Protein AF-A0A7V0IFM1-F1 (afdb_monomer_lite)

Radius of gyration: 22.19 Å; chains: 1; bounding box: 40×32×68 Å

pLDDT: mean 81.76, std 15.15, range [27.64, 96.25]

Sequence (169 aa):
MRIKLAPGVLIGENIGWTFANAMNTLWRKSLVYAAGRGISAGIGFVLLPVLTRLMTPAQYGAWQVAEFWALMGMFAIRMGVEQALFRFAVLNSERKGVFVFNSLLVVTGASVLLLTLGFFLKDFLAKIFLSGDFPSSLVILIFLWSVADSYFSVIASVFQSEERAGYFV

Foldseek 3Di:
DDDPPDPDDDPPDDPVVVVVVVVVVVVVLVVLVVVLVVVVVVVVVVVVVVCPVVDDPLRVVLVVLLVVLLVVLLCQLQVCLLVQLLVPCLVCVPCSVVSLVVSVVSSVVSLVVQLVCQVVCLVVVCCVRVVPPDDSVSSSVSSVSSSVVNVVVSVVSSCVSVVVSVVSD

Secondary structure (DSSP, 8-state):
-----STT--TTS-HHHHHHHHHHHHHHHHHHHHHHHHHHHHHHHHHHHHHHHHS-HHHHHHHHHHHHHHHHHHHHHHTTHHHHHHHHHHH-GGGHHHHHHHHHHHHHHHHHHHHHHHHHHHHHHHHHHSTTSS-THHHHHHHHHHHHHHHHHHHHHHHHHTT-GGG--

Structure (mmCIF, N/CA/C/O backbone):
data_AF-A0A7V0IFM1-F1
#
_entry.id   AF-A0A7V0IFM1-F1
#
loop_
_atom_site.group_PDB
_atom_site.id
_atom_site.type_symbol
_atom_site.label_atom_id
_atom_site.label_alt_id
_atom_site.label_comp_id
_atom_site.label_asym_id
_atom_site.label_entity_id
_atom_site.label_seq_id
_atom_site.pdbx_PDB_ins_code
_atom_site.Cartn_x
_atom_site.Cartn_y
_atom_site.Cartn_z
_atom_site.occupancy
_atom_site.B_iso_or_equiv
_atom_site.auth_seq_id
_atom_site.auth_comp_id
_atom_site.auth_asym_id
_atom_site.auth_atom_id
_atom_site.pdbx_PDB_model_num
ATOM 1 N N . MET A 1 1 ? -13.080 13.464 44.514 1.00 37.38 1 MET A N 1
ATOM 2 C CA . MET A 1 1 ? -12.950 13.421 43.041 1.00 37.38 1 MET A CA 1
ATOM 3 C C . MET A 1 1 ? -12.820 11.954 42.630 1.00 37.38 1 MET A C 1
ATOM 5 O O . MET A 1 1 ? -11.777 11.366 42.865 1.00 37.38 1 MET A O 1
ATOM 9 N N . ARG A 1 2 ? -13.909 11.303 42.188 1.00 27.64 2 ARG A N 1
ATOM 10 C CA . ARG A 1 2 ? -13.918 9.868 41.833 1.00 27.64 2 ARG A CA 1
ATOM 11 C C . ARG A 1 2 ? -13.747 9.733 40.321 1.00 27.64 2 ARG A C 1
ATOM 13 O O . ARG A 1 2 ? -14.662 10.070 39.576 1.00 27.64 2 ARG A O 1
ATOM 20 N N . ILE A 1 3 ? -12.582 9.268 39.885 1.00 39.06 3 ILE A N 1
ATOM 21 C CA . ILE A 1 3 ? -12.325 8.936 38.482 1.00 39.06 3 ILE A CA 1
ATOM 22 C C . ILE A 1 3 ? -12.975 7.570 38.226 1.00 39.06 3 ILE A C 1
ATOM 24 O O . ILE A 1 3 ? -12.566 6.565 38.803 1.00 39.06 3 ILE A O 1
ATOM 28 N N . LYS A 1 4 ? -14.039 7.547 37.414 1.00 33.81 4 LYS A N 1
ATOM 29 C CA . LYS A 1 4 ? -14.689 6.324 36.919 1.00 33.81 4 LYS A CA 1
ATOM 30 C C . LYS A 1 4 ? -13.731 5.623 35.946 1.00 33.81 4 LYS A C 1
ATOM 32 O O . LYS A 1 4 ? -13.712 5.945 34.763 1.00 33.81 4 LYS A O 1
ATOM 37 N N . LEU A 1 5 ? -12.940 4.678 36.441 1.00 44.97 5 LEU A N 1
ATOM 38 C CA . LEU A 1 5 ? -12.249 3.692 35.611 1.00 44.97 5 LEU A CA 1
ATOM 39 C C . LEU A 1 5 ? -13.194 2.497 35.429 1.00 44.97 5 LEU A C 1
ATOM 41 O O . LEU A 1 5 ? -13.324 1.679 36.330 1.00 44.97 5 LEU A O 1
ATOM 45 N N . ALA A 1 6 ? -13.861 2.455 34.272 1.00 46.12 6 ALA A N 1
ATOM 46 C CA . ALA A 1 6 ? -14.744 1.391 33.776 1.00 46.12 6 ALA A CA 1
ATOM 47 C C . ALA A 1 6 ? -16.031 1.078 34.594 1.00 46.12 6 ALA A C 1
ATOM 49 O O . ALA A 1 6 ? -16.048 1.140 35.825 1.00 46.12 6 ALA A O 1
ATOM 50 N N . PRO A 1 7 ? -17.153 0.724 33.934 1.00 40.22 7 PRO A N 1
ATOM 51 C CA . PRO A 1 7 ? -18.341 0.240 34.626 1.00 40.22 7 PRO A CA 1
ATOM 52 C C . PRO A 1 7 ? -18.121 -1.220 35.050 1.00 40.22 7 PRO A C 1
ATOM 54 O O . PRO A 1 7 ? -18.029 -2.094 34.195 1.00 40.22 7 PRO A O 1
ATOM 57 N N . GLY A 1 8 ? -18.037 -1.480 36.361 1.00 49.00 8 GLY A N 1
ATOM 58 C CA . GLY A 1 8 ? -18.088 -2.841 36.922 1.00 49.00 8 GLY A CA 1
ATOM 59 C C . GLY A 1 8 ? -16.993 -3.222 37.922 1.00 49.00 8 GLY A C 1
ATOM 60 O O . GLY A 1 8 ? -17.107 -4.272 38.543 1.00 49.00 8 GLY A O 1
ATOM 61 N N . VAL A 1 9 ? -15.966 -2.393 38.136 1.00 51.38 9 VAL A N 1
ATOM 62 C CA . VAL A 1 9 ? -14.899 -2.718 39.100 1.00 51.38 9 VAL A CA 1
ATOM 63 C C . VAL A 1 9 ? -15.365 -2.373 40.515 1.00 51.38 9 VAL A C 1
ATOM 65 O O . VAL A 1 9 ? -15.306 -1.222 40.955 1.00 51.38 9 VAL A O 1
ATOM 68 N N . LEU A 1 10 ? -15.878 -3.380 41.222 1.00 44.00 10 LEU A N 1
ATOM 69 C CA . LEU A 1 10 ? -16.169 -3.290 42.647 1.00 44.00 10 LEU A CA 1
ATOM 70 C C . LEU A 1 10 ? -14.841 -3.204 43.410 1.00 44.00 10 LEU A C 1
ATOM 72 O O . LEU A 1 10 ? -13.972 -4.067 43.289 1.00 44.00 10 LEU A O 1
ATOM 76 N N . ILE A 1 11 ? -14.683 -2.134 44.189 1.00 47.44 11 ILE A N 1
ATOM 77 C CA . ILE A 1 11 ? -13.547 -1.916 45.089 1.00 47.44 11 ILE A CA 1
ATOM 78 C C . ILE A 1 11 ? -13.597 -3.027 46.151 1.00 47.44 11 ILE A C 1
ATOM 80 O O . ILE A 1 11 ? -14.357 -2.935 47.110 1.00 47.44 11 ILE A O 1
ATOM 84 N N . GLY A 1 12 ? -12.857 -4.112 45.916 1.00 52.84 12 GLY A N 1
ATOM 85 C CA . GLY A 1 12 ? -12.885 -5.336 46.725 1.00 52.84 12 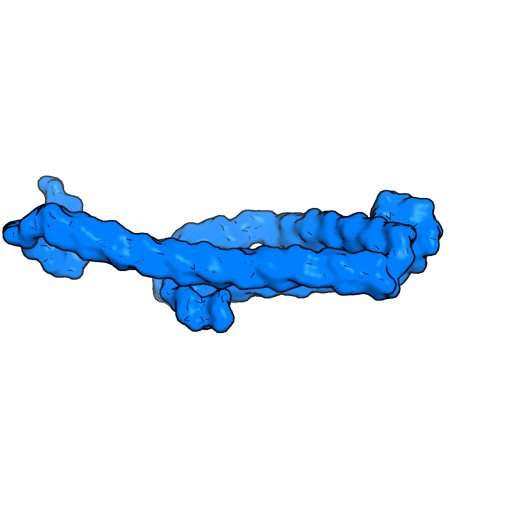GLY A CA 1
ATOM 86 C C . GLY A 1 12 ? -12.277 -6.567 46.038 1.00 52.84 12 GLY A C 1
ATOM 87 O O . GLY A 1 12 ? -11.907 -7.515 46.725 1.00 52.84 12 GLY A O 1
ATOM 88 N N . GLU A 1 13 ? -12.118 -6.562 44.709 1.00 58.88 13 GLU A N 1
ATOM 89 C CA . GLU A 1 13 ? -11.413 -7.638 43.998 1.00 58.88 13 GLU A CA 1
ATOM 90 C C . GLU A 1 13 ? -9.888 -7.559 44.167 1.00 58.88 13 GLU A C 1
ATOM 92 O O . GLU A 1 13 ? -9.273 -6.494 44.082 1.00 58.88 13 GLU A O 1
ATOM 97 N N . ASN A 1 14 ? -9.275 -8.723 44.391 1.00 65.69 14 ASN A N 1
ATOM 98 C CA . ASN A 1 14 ? -7.839 -8.909 44.566 1.00 65.69 14 ASN A CA 1
ATOM 99 C C . ASN A 1 14 ? -7.074 -8.385 43.334 1.00 65.69 14 ASN A C 1
ATOM 101 O O . ASN A 1 14 ? -7.096 -9.006 42.271 1.00 65.69 14 ASN A O 1
ATOM 105 N N . ILE A 1 15 ? -6.393 -7.243 43.490 1.00 72.06 15 ILE A N 1
ATOM 106 C CA . ILE A 1 15 ? -5.654 -6.523 42.434 1.00 72.06 15 ILE A CA 1
ATOM 107 C C . ILE A 1 15 ? -4.678 -7.449 41.682 1.00 72.06 15 ILE A C 1
ATOM 109 O O . ILE A 1 15 ? -4.459 -7.287 40.482 1.00 72.06 15 ILE A O 1
ATOM 113 N N . GLY A 1 16 ? -4.125 -8.464 42.358 1.00 72.69 16 GLY A N 1
ATOM 114 C CA . GLY A 1 16 ? -3.247 -9.452 41.729 1.00 72.69 16 GLY A CA 1
ATOM 115 C C . GLY A 1 16 ? -3.959 -10.351 40.711 1.00 72.69 16 GLY A C 1
ATOM 116 O O . GLY A 1 16 ? -3.387 -10.681 39.674 1.00 72.69 16 GLY A O 1
ATOM 117 N N . TRP A 1 17 ? -5.219 -10.714 40.963 1.00 69.31 17 TRP A N 1
ATOM 118 C CA . TRP A 1 17 ? -5.999 -11.592 40.086 1.00 69.31 17 TRP A CA 1
ATOM 119 C C . TRP A 1 17 ? -6.502 -10.860 38.836 1.00 69.31 17 TRP A C 1
ATOM 121 O O . TRP A 1 17 ? -6.403 -11.388 37.727 1.00 69.31 17 TRP A O 1
ATOM 131 N N . THR A 1 18 ? -6.957 -9.610 38.978 1.00 78.38 18 THR A N 1
ATOM 132 C CA . THR A 1 18 ? -7.341 -8.765 37.833 1.00 78.38 18 THR A CA 1
ATOM 133 C C . THR A 1 18 ? -6.140 -8.431 36.949 1.00 78.38 18 THR A C 1
ATOM 135 O O . THR A 1 18 ? -6.251 -8.500 35.724 1.00 78.38 18 THR A O 1
ATOM 138 N N . PHE A 1 19 ? -4.970 -8.167 37.541 1.00 79.69 19 PHE A N 1
ATOM 139 C CA . PHE A 1 19 ? -3.732 -7.966 36.786 1.00 79.69 19 PHE A CA 1
ATOM 140 C C . PHE A 1 19 ? -3.286 -9.232 36.038 1.00 79.69 19 PHE A C 1
ATOM 142 O O . PHE A 1 19 ? -2.972 -9.160 34.850 1.00 79.69 19 PHE A O 1
ATOM 149 N N . ALA A 1 20 ? -3.305 -10.401 36.689 1.00 80.94 20 ALA A N 1
ATOM 150 C CA . ALA A 1 20 ? -2.934 -11.669 36.059 1.00 80.94 20 ALA A CA 1
ATOM 151 C C . ALA A 1 20 ? -3.856 -12.026 34.879 1.00 80.94 20 ALA A C 1
ATOM 153 O O . ALA A 1 20 ? -3.379 -12.429 33.815 1.00 80.94 20 ALA A O 1
ATOM 154 N N . ASN A 1 21 ? -5.166 -11.812 35.027 1.00 83.25 21 ASN A N 1
ATOM 155 C CA . ASN A 1 21 ? -6.126 -12.021 33.945 1.00 83.25 21 ASN A CA 1
ATOM 156 C C . ASN A 1 21 ? -5.928 -11.032 32.793 1.00 83.25 21 ASN A C 1
ATOM 158 O O . ASN A 1 21 ? -5.912 -11.448 31.632 1.00 83.25 21 ASN A O 1
ATOM 162 N N . ALA A 1 22 ? -5.716 -9.747 33.094 1.00 80.56 22 ALA A N 1
ATOM 163 C CA . ALA A 1 22 ? -5.409 -8.743 32.080 1.00 80.56 22 ALA A CA 1
ATOM 164 C C . ALA A 1 22 ? -4.139 -9.123 31.299 1.00 80.56 22 ALA A C 1
ATOM 166 O O . ALA A 1 22 ? -4.162 -9.178 30.070 1.00 80.56 22 ALA A O 1
ATOM 167 N N . MET A 1 23 ? -3.068 -9.499 31.999 1.00 86.00 23 MET A N 1
ATOM 168 C CA . MET A 1 23 ? -1.811 -9.942 31.396 1.00 86.00 23 MET A CA 1
ATOM 169 C C . MET A 1 23 ? -2.014 -11.161 30.485 1.00 86.00 23 MET A C 1
ATOM 171 O O . MET A 1 23 ? -1.561 -11.161 29.343 1.00 86.00 23 MET A O 1
ATOM 175 N N . ASN A 1 24 ? -2.764 -12.170 30.936 1.00 86.25 24 ASN A N 1
ATOM 176 C CA . ASN A 1 24 ? -3.055 -13.368 30.145 1.00 86.25 24 ASN A CA 1
ATOM 177 C C . ASN A 1 24 ? -3.858 -13.039 28.868 1.00 86.25 24 ASN A C 1
ATOM 179 O O . ASN A 1 24 ? -3.543 -13.515 27.775 1.00 86.25 24 ASN A O 1
ATOM 183 N N . THR A 1 25 ? -4.857 -12.153 28.963 1.00 83.38 25 THR A N 1
ATOM 184 C CA . THR A 1 25 ? -5.608 -11.708 27.776 1.00 83.38 25 THR A CA 1
ATOM 185 C C . THR A 1 25 ? -4.746 -10.936 26.778 1.00 83.38 25 THR A C 1
ATOM 187 O O . THR A 1 25 ? -4.876 -11.167 25.573 1.00 83.38 25 THR A O 1
ATOM 190 N N . LEU A 1 26 ? -3.840 -10.076 27.253 1.00 85.56 26 LEU A N 1
ATOM 191 C CA . LEU A 1 26 ? -2.905 -9.339 26.402 1.00 85.56 26 LEU A CA 1
ATOM 192 C C . LEU A 1 26 ? -1.924 -10.282 25.704 1.00 85.56 26 LEU A C 1
ATOM 194 O O . LEU A 1 26 ? -1.780 -10.203 24.488 1.00 85.56 26 LEU A O 1
ATOM 198 N N . TRP A 1 27 ? -1.314 -11.220 26.434 1.00 86.38 27 TRP A N 1
ATOM 199 C CA . TRP A 1 27 ? -0.413 -12.220 25.856 1.00 86.38 27 TRP A CA 1
ATOM 200 C C . TRP A 1 27 ? -1.089 -13.053 24.774 1.00 86.38 27 TRP A C 1
ATOM 202 O O . TRP A 1 27 ? -0.526 -13.223 23.694 1.00 86.38 27 TRP A O 1
ATOM 212 N N . ARG A 1 28 ? -2.318 -13.523 25.022 1.00 84.69 28 ARG A N 1
ATOM 213 C CA . ARG A 1 28 ? -3.068 -14.300 24.029 1.00 84.69 28 ARG A CA 1
ATOM 214 C C . ARG A 1 28 ? -3.351 -13.489 22.765 1.00 84.69 28 ARG A C 1
ATOM 216 O O . ARG A 1 28 ? -3.134 -14.001 21.671 1.00 84.69 28 ARG A O 1
ATOM 223 N N . LYS A 1 29 ? -3.800 -12.232 22.899 1.00 81.25 29 LYS A N 1
ATOM 224 C CA . LYS A 1 29 ? -4.011 -11.336 21.747 1.00 81.25 29 LYS A CA 1
ATOM 225 C C . LYS A 1 29 ? -2.693 -11.125 20.987 1.00 81.25 29 LYS A C 1
ATOM 227 O O . LYS A 1 29 ? -2.651 -11.340 19.779 1.00 81.25 29 LYS A O 1
ATOM 232 N N . SER A 1 30 ? -1.609 -10.793 21.687 1.00 84.31 30 SER A N 1
ATOM 233 C CA . SER A 1 30 ? -0.284 -10.567 21.093 1.00 84.31 30 SER A CA 1
ATOM 234 C C . SER A 1 30 ? 0.260 -11.784 20.344 1.00 84.31 30 SER A C 1
ATOM 236 O O . SER A 1 30 ? 0.816 -11.620 19.262 1.00 84.31 30 SER A O 1
ATOM 238 N N . LEU A 1 31 ? 0.071 -13.000 20.869 1.00 88.00 31 LEU A N 1
ATOM 239 C CA . LEU A 1 31 ? 0.507 -14.233 20.206 1.00 88.00 31 LEU A CA 1
ATOM 240 C C . LEU A 1 31 ? -0.231 -14.481 18.889 1.00 88.00 31 LEU A C 1
ATOM 242 O O . LEU A 1 31 ? 0.403 -14.868 17.913 1.00 88.00 31 LEU A O 1
ATOM 246 N N . VAL A 1 32 ? -1.540 -14.218 18.835 1.00 83.94 32 VAL A N 1
ATOM 247 C CA . VAL A 1 32 ? -2.318 -14.348 17.591 1.00 83.94 32 VAL A CA 1
ATOM 248 C C . VAL A 1 32 ? -1.818 -13.357 16.535 1.00 83.94 32 VAL A C 1
ATOM 250 O O . VAL A 1 32 ? -1.567 -13.752 15.397 1.00 83.94 32 VAL A O 1
ATOM 253 N N . TYR A 1 33 ? -1.578 -12.096 16.912 1.00 77.38 33 TYR A N 1
ATOM 254 C CA . TYR A 1 33 ? -1.010 -11.100 15.994 1.00 77.38 33 TYR A CA 1
ATOM 255 C C . TYR A 1 33 ? 0.409 -11.458 15.537 1.00 77.38 33 TYR A C 1
ATOM 257 O O . TYR A 1 33 ? 0.740 -11.304 14.360 1.00 77.38 33 TYR A O 1
ATOM 265 N N . ALA A 1 34 ? 1.249 -11.944 16.454 1.00 86.06 34 ALA A N 1
ATOM 266 C CA . ALA A 1 34 ? 2.604 -12.375 16.140 1.00 86.06 34 ALA A CA 1
ATOM 267 C C . ALA A 1 34 ? 2.606 -13.579 15.187 1.00 86.06 34 ALA A C 1
ATOM 269 O O . ALA A 1 34 ? 3.394 -13.596 14.245 1.00 86.06 34 ALA A O 1
ATOM 270 N N . ALA A 1 35 ? 1.702 -14.542 15.384 1.00 88.44 35 ALA A N 1
ATOM 271 C CA . ALA A 1 35 ? 1.553 -15.698 14.507 1.00 88.44 35 ALA A CA 1
ATOM 272 C C . ALA A 1 35 ? 1.116 -15.286 13.096 1.00 88.44 35 ALA A C 1
ATOM 274 O O . ALA A 1 35 ? 1.769 -15.676 12.132 1.00 88.44 35 ALA A O 1
ATOM 275 N N . GLY A 1 36 ? 0.087 -14.438 12.968 1.00 85.00 36 GLY A N 1
ATOM 276 C CA . GLY A 1 36 ? -0.351 -13.922 11.665 1.00 85.00 36 GLY A CA 1
ATOM 277 C C . GLY A 1 36 ? 0.777 -13.195 10.930 1.00 85.00 36 GLY A C 1
ATOM 278 O O . GLY A 1 36 ? 1.075 -13.495 9.776 1.00 85.00 36 GLY A O 1
ATOM 279 N N . ARG A 1 37 ? 1.505 -12.316 11.633 1.00 86.25 37 ARG A N 1
ATOM 280 C CA . ARG A 1 37 ? 2.670 -11.622 11.063 1.00 86.25 37 ARG A CA 1
ATOM 281 C C . ARG A 1 37 ? 3.794 -12.582 10.671 1.00 86.25 37 ARG A C 1
ATOM 283 O O . ARG A 1 37 ? 4.429 -12.381 9.638 1.00 86.25 37 ARG A O 1
ATOM 290 N N . GLY A 1 38 ? 4.040 -13.607 11.484 1.00 92.19 38 GLY A N 1
ATOM 291 C CA . GLY A 1 38 ? 5.033 -14.644 11.216 1.00 92.19 38 GLY A CA 1
ATOM 292 C C . GLY A 1 38 ? 4.699 -15.461 9.970 1.00 92.19 38 GLY A C 1
ATOM 293 O O . GLY A 1 38 ? 5.581 -15.690 9.148 1.00 92.19 38 GLY A O 1
ATOM 294 N N . ILE A 1 39 ? 3.428 -15.832 9.785 1.00 92.38 39 ILE A N 1
ATOM 295 C CA . ILE A 1 39 ? 2.951 -16.538 8.588 1.00 92.38 39 ILE A CA 1
ATOM 296 C C . ILE A 1 39 ? 3.146 -15.664 7.346 1.00 92.38 39 ILE A C 1
ATOM 298 O O . ILE A 1 39 ? 3.759 -16.120 6.383 1.00 92.38 39 ILE A O 1
ATOM 302 N N . SER A 1 40 ? 2.713 -14.399 7.379 1.00 87.25 40 SER A N 1
ATOM 303 C CA . SER A 1 40 ? 2.895 -13.478 6.248 1.00 87.25 40 SER A CA 1
ATOM 304 C C . SER A 1 40 ? 4.371 -13.287 5.888 1.00 87.25 40 SER A C 1
ATOM 306 O O . SER A 1 40 ? 4.732 -13.320 4.712 1.00 87.25 40 SER A O 1
ATOM 308 N N . ALA A 1 41 ? 5.244 -13.144 6.890 1.00 89.44 41 ALA A N 1
ATOM 309 C CA . ALA A 1 41 ? 6.686 -13.048 6.673 1.00 89.44 41 ALA A CA 1
ATOM 310 C C . ALA A 1 41 ? 7.276 -14.351 6.105 1.00 89.44 41 ALA A C 1
ATOM 312 O O . ALA A 1 41 ? 8.120 -14.303 5.213 1.00 89.44 41 ALA A O 1
ATOM 313 N N . GLY A 1 42 ? 6.808 -15.509 6.578 1.00 94.56 42 GLY A N 1
ATOM 314 C CA . GLY A 1 42 ? 7.204 -16.818 6.064 1.00 94.56 42 GLY A CA 1
ATOM 315 C C . GLY A 1 42 ? 6.827 -17.009 4.594 1.00 94.56 42 GLY A C 1
ATOM 316 O O . GLY A 1 42 ? 7.654 -17.469 3.810 1.00 94.56 42 GLY A O 1
ATOM 317 N N . ILE A 1 43 ? 5.622 -16.586 4.195 1.00 93.12 43 ILE A N 1
ATOM 318 C CA . ILE A 1 43 ? 5.189 -16.592 2.788 1.00 93.12 43 ILE A CA 1
ATOM 319 C C . ILE A 1 43 ? 6.116 -15.709 1.946 1.00 93.12 43 ILE A C 1
ATOM 321 O O . ILE A 1 43 ? 6.617 -16.163 0.919 1.00 93.12 43 ILE A O 1
ATOM 325 N N . GLY A 1 44 ? 6.403 -14.485 2.401 1.00 89.50 44 GLY A N 1
ATOM 326 C CA . GLY A 1 44 ? 7.340 -13.584 1.722 1.00 89.50 44 GLY A CA 1
ATOM 327 C C . GLY A 1 44 ? 8.736 -14.195 1.567 1.00 89.50 44 GLY A C 1
ATOM 328 O O . GLY A 1 44 ? 9.315 -14.163 0.485 1.00 89.50 44 GLY A O 1
ATOM 329 N N . PHE A 1 45 ? 9.245 -14.839 2.618 1.00 92.69 45 PHE A N 1
ATOM 330 C CA . PHE A 1 45 ? 10.540 -15.515 2.591 1.00 92.69 45 PHE A CA 1
ATOM 331 C C . PHE A 1 45 ? 10.586 -16.670 1.582 1.00 92.69 45 PHE A C 1
ATOM 333 O O . PHE A 1 45 ? 11.572 -16.804 0.864 1.00 92.69 45 PHE A O 1
ATOM 340 N N . VAL A 1 46 ? 9.524 -17.479 1.488 1.00 94.88 46 VAL A N 1
ATOM 341 C CA . VAL A 1 46 ? 9.421 -18.575 0.505 1.00 94.88 46 VAL A CA 1
ATOM 342 C C . VAL A 1 46 ? 9.226 -18.047 -0.918 1.00 94.88 46 VAL A C 1
ATOM 344 O O . VAL A 1 46 ? 9.695 -18.667 -1.872 1.00 94.88 46 VAL A O 1
ATOM 347 N N . LEU A 1 47 ? 8.587 -16.889 -1.089 1.00 91.38 47 LEU A N 1
ATOM 348 C CA . LEU A 1 47 ? 8.428 -16.263 -2.400 1.00 91.38 47 LEU A CA 1
ATOM 349 C C . LEU A 1 47 ? 9.758 -15.779 -2.985 1.00 91.38 47 LEU A C 1
ATOM 351 O O . LEU A 1 47 ? 9.927 -15.857 -4.197 1.00 91.38 47 LEU A O 1
ATOM 355 N N . LEU A 1 48 ? 10.729 -15.357 -2.172 1.00 89.75 48 LEU A N 1
ATOM 356 C CA . LEU A 1 48 ? 12.043 -14.911 -2.663 1.00 89.75 48 LEU A CA 1
ATOM 357 C C . LEU A 1 48 ? 12.768 -15.948 -3.553 1.00 89.75 48 LEU A C 1
ATOM 359 O O . LEU A 1 48 ? 13.119 -15.611 -4.689 1.00 89.75 48 LEU A O 1
ATOM 363 N N . PRO A 1 49 ? 12.992 -17.209 -3.126 1.00 91.19 49 PRO A N 1
ATOM 364 C CA . PRO A 1 49 ? 13.614 -18.224 -3.977 1.00 91.19 49 PRO A CA 1
ATOM 365 C C . PRO A 1 49 ? 12.745 -18.614 -5.181 1.00 91.19 49 PRO A C 1
ATOM 367 O O . PRO A 1 49 ? 13.279 -19.043 -6.201 1.00 91.19 49 PRO A O 1
ATOM 370 N N . VAL A 1 50 ? 11.419 -18.473 -5.093 1.00 93.00 50 VAL A N 1
ATOM 371 C CA . VAL A 1 50 ? 10.515 -18.721 -6.228 1.00 93.00 50 VAL A CA 1
ATOM 372 C C . VAL A 1 50 ? 10.676 -17.623 -7.278 1.00 93.00 50 VAL A C 1
ATOM 374 O O . VAL A 1 50 ? 10.946 -17.918 -8.441 1.00 93.00 50 VAL A O 1
ATOM 377 N N . LEU A 1 51 ? 10.587 -16.358 -6.870 1.00 88.62 51 LEU A N 1
ATOM 378 C CA . LEU A 1 51 ? 10.701 -15.201 -7.756 1.00 88.62 51 LEU A CA 1
ATOM 379 C C . LEU A 1 51 ? 12.075 -15.137 -8.425 1.00 88.62 51 LEU A C 1
ATOM 381 O O . LEU A 1 51 ? 12.156 -14.937 -9.631 1.00 88.62 51 LEU A O 1
ATOM 385 N N . THR A 1 52 ? 13.151 -15.400 -7.683 1.00 88.94 52 THR A N 1
ATOM 386 C CA . THR A 1 52 ? 14.524 -15.396 -8.228 1.00 88.94 52 THR A CA 1
ATOM 387 C C . THR A 1 52 ? 14.818 -16.547 -9.195 1.00 88.94 52 THR A C 1
ATOM 389 O O . THR A 1 52 ? 15.761 -16.451 -9.975 1.00 88.94 52 THR A O 1
ATOM 392 N N . ARG A 1 53 ? 14.019 -17.625 -9.189 1.00 92.00 53 ARG A N 1
ATOM 393 C CA . ARG A 1 53 ? 14.087 -18.691 -10.207 1.00 92.00 53 ARG A CA 1
ATOM 394 C C . ARG A 1 53 ? 13.250 -18.385 -11.447 1.00 92.00 53 ARG A C 1
ATOM 396 O O . ARG A 1 53 ? 13.576 -18.877 -12.522 1.00 92.00 53 ARG A O 1
ATOM 403 N N . LEU A 1 54 ? 12.166 -17.624 -11.293 1.00 92.69 54 LEU A N 1
ATOM 404 C CA . LEU A 1 54 ? 11.248 -17.272 -12.381 1.00 92.69 54 LEU A CA 1
ATOM 405 C C . LEU A 1 54 ? 11.673 -16.007 -13.138 1.00 92.69 54 LEU A C 1
ATOM 407 O O . LEU A 1 54 ? 11.334 -15.858 -14.309 1.00 92.69 54 LEU A O 1
ATOM 411 N N . MET A 1 55 ? 12.392 -15.100 -12.478 1.00 90.75 55 MET A N 1
ATOM 412 C CA . MET A 1 55 ? 12.817 -13.817 -13.031 1.00 90.75 55 MET A CA 1
ATOM 413 C C . MET A 1 55 ? 14.322 -13.776 -13.272 1.00 90.75 55 MET A C 1
ATOM 415 O O . MET A 1 55 ? 15.114 -14.282 -12.478 1.00 90.75 55 MET A O 1
ATOM 419 N N . THR A 1 56 ? 14.731 -13.089 -14.338 1.00 91.12 56 THR A N 1
ATOM 420 C CA . THR A 1 56 ? 16.141 -12.718 -14.504 1.00 91.12 56 THR A CA 1
ATOM 421 C C . THR A 1 56 ? 16.541 -11.657 -13.466 1.00 91.12 56 THR A C 1
ATOM 423 O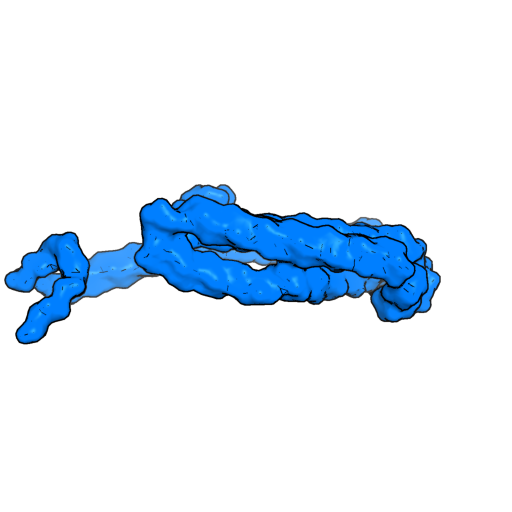 O . THR A 1 56 ? 15.678 -10.918 -12.979 1.00 91.12 56 THR A O 1
ATOM 426 N N . PRO A 1 57 ? 17.841 -11.503 -13.143 1.00 88.50 57 PRO A N 1
ATOM 427 C CA . PRO A 1 57 ? 18.298 -10.478 -12.199 1.00 88.50 57 PRO A CA 1
ATOM 428 C C . PRO A 1 57 ? 17.830 -9.058 -12.555 1.00 88.50 57 PRO A C 1
ATOM 430 O O . PRO A 1 57 ? 17.463 -8.290 -11.669 1.00 88.50 57 PRO A O 1
ATOM 433 N N . ALA A 1 58 ? 17.777 -8.728 -13.850 1.00 86.56 58 ALA A N 1
ATOM 434 C CA . ALA A 1 58 ? 17.297 -7.433 -14.330 1.00 86.56 58 ALA A CA 1
ATOM 435 C C . ALA A 1 58 ? 15.791 -7.235 -14.078 1.00 86.56 58 ALA A C 1
ATOM 437 O O . ALA A 1 58 ? 15.371 -6.175 -13.618 1.00 86.56 58 ALA A O 1
ATOM 438 N N . GLN A 1 59 ? 14.975 -8.266 -14.325 1.00 87.50 59 GLN A N 1
ATOM 439 C CA . GLN A 1 59 ? 13.530 -8.220 -14.069 1.00 87.50 59 GLN A CA 1
ATOM 440 C C . GLN A 1 59 ? 13.222 -8.109 -12.574 1.00 87.50 59 GLN A C 1
ATOM 442 O O . GLN A 1 59 ? 12.370 -7.316 -12.179 1.00 87.50 59 GLN A O 1
ATOM 447 N N . TYR A 1 60 ? 13.944 -8.860 -11.742 1.00 89.44 60 TYR A N 1
ATOM 448 C CA . TYR A 1 60 ? 13.782 -8.804 -10.291 1.00 89.44 60 TYR A CA 1
ATOM 449 C C . TYR A 1 60 ? 14.218 -7.449 -9.711 1.00 89.44 60 TYR A C 1
ATOM 451 O O . TYR A 1 60 ? 13.569 -6.918 -8.810 1.00 89.44 60 TYR A O 1
ATOM 459 N N . GLY A 1 61 ? 15.284 -6.847 -10.252 1.00 88.44 61 GLY A N 1
ATOM 460 C CA . GLY A 1 61 ? 15.697 -5.488 -9.897 1.00 88.44 61 GLY A CA 1
ATOM 461 C C . GLY A 1 61 ? 14.618 -4.453 -10.218 1.00 88.44 61 GLY A C 1
ATOM 462 O O . GLY A 1 61 ? 14.250 -3.658 -9.357 1.00 88.44 61 GLY A O 1
ATOM 463 N N . ALA A 1 62 ? 14.044 -4.509 -11.422 1.00 88.00 62 ALA A N 1
ATOM 464 C CA . ALA A 1 62 ? 12.960 -3.612 -11.816 1.00 88.00 62 ALA A CA 1
ATOM 465 C C . ALA A 1 62 ? 11.693 -3.801 -10.973 1.00 88.00 62 ALA A C 1
ATOM 467 O O . ALA A 1 62 ? 11.047 -2.817 -10.619 1.00 88.00 62 ALA A O 1
ATOM 468 N N . TRP A 1 63 ? 11.367 -5.045 -10.604 1.00 89.44 63 TRP A N 1
ATOM 469 C CA . TRP A 1 63 ? 10.270 -5.347 -9.686 1.00 89.44 63 TRP A CA 1
ATOM 470 C C . TRP A 1 63 ? 10.466 -4.680 -8.321 1.00 89.44 63 TRP A C 1
ATOM 472 O O . TRP A 1 63 ? 9.562 -4.004 -7.843 1.00 89.44 63 TRP A O 1
ATOM 482 N N . GLN A 1 64 ? 11.651 -4.805 -7.717 1.00 90.12 64 GLN A N 1
ATOM 483 C CA . GLN A 1 64 ? 11.937 -4.179 -6.419 1.00 90.12 64 GLN A CA 1
ATOM 484 C C . GLN A 1 64 ? 11.894 -2.649 -6.479 1.00 90.12 64 GLN A C 1
ATOM 486 O O . GLN A 1 64 ? 11.422 -1.997 -5.550 1.00 90.12 64 GLN A O 1
ATOM 491 N N . VAL A 1 65 ? 12.366 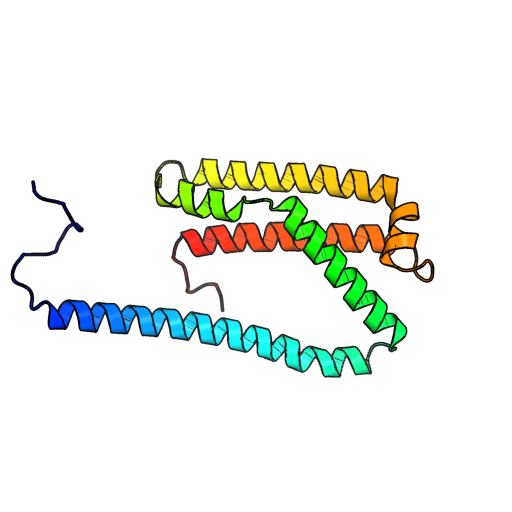-2.053 -7.576 1.00 91.81 65 VAL A N 1
ATOM 492 C CA . VAL A 1 65 ? 12.276 -0.600 -7.756 1.00 91.81 65 VAL A CA 1
ATOM 493 C C . VAL A 1 65 ? 10.818 -0.167 -7.935 1.00 91.81 65 VAL A C 1
ATOM 495 O O . VAL A 1 65 ? 10.395 0.825 -7.341 1.00 91.81 65 VAL A O 1
ATOM 498 N N . ALA A 1 66 ? 10.027 -0.927 -8.696 1.00 91.75 66 ALA A N 1
ATOM 499 C CA . ALA A 1 66 ? 8.591 -0.704 -8.832 1.00 91.75 66 ALA A CA 1
ATOM 500 C C . ALA A 1 66 ? 7.864 -0.805 -7.480 1.00 91.75 66 ALA A C 1
ATOM 502 O O . ALA A 1 66 ? 7.064 0.071 -7.165 1.00 91.75 66 ALA A O 1
ATOM 503 N N . GLU A 1 67 ? 8.191 -1.811 -6.665 1.00 92.75 67 GLU A N 1
ATOM 504 C CA . GLU A 1 67 ? 7.678 -1.988 -5.301 1.00 92.75 67 GLU A CA 1
ATOM 505 C C . GLU A 1 67 ? 8.004 -0.795 -4.408 1.00 92.75 67 GLU A C 1
ATOM 507 O O . GLU A 1 67 ? 7.118 -0.234 -3.766 1.00 92.75 67 GLU A O 1
ATOM 512 N N . PHE A 1 68 ? 9.260 -0.350 -4.411 1.00 94.12 68 PHE A N 1
ATOM 513 C CA . PHE A 1 68 ? 9.678 0.817 -3.645 1.00 94.12 68 PHE A CA 1
ATOM 514 C C . PHE A 1 68 ? 8.850 2.059 -4.005 1.00 94.12 68 PHE A C 1
ATOM 516 O O . PHE A 1 68 ? 8.308 2.728 -3.121 1.00 94.12 68 PHE A O 1
ATOM 523 N N . TRP A 1 69 ? 8.697 2.353 -5.299 1.00 93.31 69 TRP A N 1
ATOM 524 C CA . TRP A 1 69 ? 7.891 3.490 -5.746 1.00 93.31 69 TRP A CA 1
ATOM 525 C C . TRP A 1 69 ? 6.402 3.307 -5.449 1.00 93.31 69 TRP A C 1
ATOM 527 O O . TRP A 1 69 ? 5.734 4.283 -5.096 1.00 93.31 69 TRP A O 1
ATOM 537 N N . ALA A 1 70 ? 5.891 2.077 -5.521 1.00 94.75 70 ALA A N 1
ATOM 538 C CA . ALA A 1 70 ? 4.511 1.774 -5.179 1.00 94.75 70 ALA A CA 1
ATOM 539 C C . ALA A 1 70 ? 4.235 2.062 -3.693 1.00 94.75 70 ALA A C 1
ATOM 541 O O . ALA A 1 70 ? 3.258 2.744 -3.367 1.00 94.75 70 ALA A O 1
ATOM 54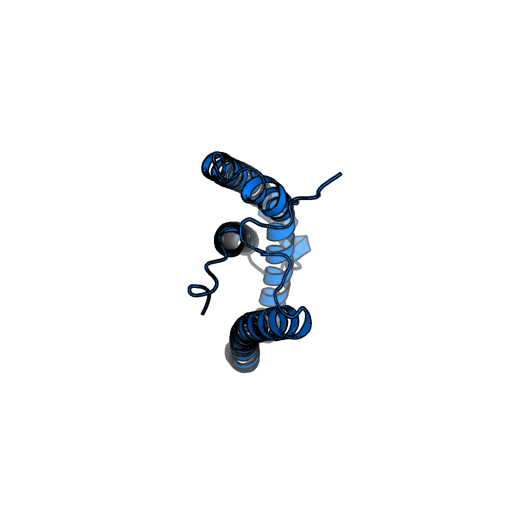2 N N . LEU A 1 71 ? 5.137 1.638 -2.803 1.00 94.50 71 LEU A N 1
ATOM 543 C CA . LEU A 1 71 ? 5.071 1.915 -1.367 1.00 94.50 71 LEU A CA 1
ATOM 544 C C . LEU A 1 71 ? 5.153 3.415 -1.075 1.00 94.50 71 LEU A C 1
ATOM 546 O O . LEU A 1 71 ? 4.366 3.934 -0.281 1.00 94.50 71 LEU A O 1
ATOM 550 N N . MET A 1 72 ? 6.051 4.138 -1.748 1.00 93.62 72 MET A N 1
ATOM 551 C CA . MET A 1 72 ? 6.138 5.597 -1.632 1.00 93.62 72 MET A CA 1
ATOM 552 C C . MET A 1 72 ? 4.832 6.282 -2.057 1.00 93.62 72 MET A C 1
ATOM 554 O O . MET A 1 72 ? 4.344 7.170 -1.354 1.00 93.62 72 MET A O 1
ATOM 558 N N . GLY A 1 73 ? 4.225 5.838 -3.161 1.00 93.50 73 GLY A N 1
ATOM 559 C CA . GLY A 1 73 ? 2.916 6.317 -3.604 1.00 93.50 73 GLY A CA 1
ATOM 560 C C . GLY A 1 73 ? 1.810 6.014 -2.591 1.00 93.50 73 GLY A C 1
ATOM 561 O O . GLY A 1 73 ? 1.005 6.891 -2.284 1.00 93.50 73 GLY A O 1
ATOM 562 N N . MET A 1 74 ? 1.807 4.817 -1.995 1.00 94.12 74 MET A N 1
ATOM 563 C CA . MET A 1 74 ? 0.863 4.449 -0.937 1.00 94.12 74 MET A CA 1
ATOM 564 C C . MET A 1 74 ? 0.985 5.388 0.274 1.00 94.12 74 MET A C 1
ATOM 566 O O . MET A 1 74 ? -0.023 5.872 0.795 1.00 94.12 74 MET A O 1
ATOM 570 N N . PHE A 1 75 ? 2.211 5.676 0.724 1.00 92.50 75 PHE A N 1
ATOM 571 C CA . PHE A 1 75 ? 2.440 6.619 1.822 1.00 92.50 75 PHE A CA 1
ATOM 572 C C . PHE A 1 75 ? 1.935 8.028 1.486 1.00 92.50 75 PHE A C 1
ATOM 574 O O . PHE A 1 75 ? 1.311 8.670 2.336 1.00 92.50 75 PHE A O 1
ATOM 581 N N . ALA A 1 76 ? 2.148 8.484 0.249 1.00 92.25 76 ALA A N 1
ATOM 582 C CA . ALA A 1 76 ? 1.663 9.777 -0.226 1.00 92.25 76 ALA A CA 1
ATOM 583 C C . ALA A 1 76 ? 0.127 9.854 -0.293 1.00 92.25 76 ALA A C 1
ATOM 585 O O . ALA A 1 76 ? -0.445 10.883 0.049 1.00 92.25 76 ALA A O 1
ATOM 586 N N . ILE A 1 77 ? -0.562 8.774 -0.676 1.00 93.25 77 ILE A N 1
ATOM 587 C CA . ILE A 1 77 ? -2.035 8.733 -0.689 1.00 93.25 77 ILE A CA 1
ATOM 588 C C . ILE A 1 77 ? -2.594 8.756 0.737 1.00 93.25 77 ILE A C 1
ATOM 590 O O . ILE A 1 77 ? -3.572 9.446 1.022 1.00 93.25 77 ILE A O 1
ATOM 594 N N . ARG A 1 78 ? -1.998 7.974 1.644 1.00 89.00 78 ARG A N 1
ATOM 595 C CA . ARG A 1 78 ? -2.566 7.744 2.978 1.00 89.00 78 ARG A CA 1
ATOM 596 C C . ARG A 1 78 ? -2.326 8.867 3.971 1.00 89.00 78 ARG A C 1
ATOM 598 O O . ARG A 1 78 ? -3.059 8.884 4.949 1.00 89.00 78 ARG A O 1
ATOM 605 N N . MET A 1 79 ? -1.317 9.725 3.794 1.00 84.06 79 MET A N 1
ATOM 606 C CA . MET A 1 79 ? -0.932 10.860 4.665 1.00 84.06 79 MET A CA 1
ATOM 607 C C . MET A 1 79 ? -1.769 11.048 5.956 1.00 84.06 79 MET A C 1
ATOM 609 O O . MET A 1 79 ? -2.624 11.924 6.054 1.00 84.06 79 MET A O 1
ATOM 613 N N . GLY A 1 80 ? -1.522 10.218 6.978 1.00 82.38 80 GLY A N 1
ATOM 614 C CA . GLY A 1 80 ? -2.139 10.358 8.307 1.00 82.38 80 GLY A CA 1
ATOM 615 C C . GLY A 1 80 ? -3.597 9.886 8.460 1.00 82.38 80 GLY A C 1
ATOM 616 O O . GLY A 1 80 ? -4.131 9.972 9.566 1.00 82.38 80 GLY A O 1
ATOM 617 N N . VAL A 1 81 ? -4.227 9.334 7.417 1.00 86.94 81 VAL A N 1
ATOM 618 C CA . VAL A 1 81 ? -5.612 8.818 7.429 1.00 86.94 81 VAL A CA 1
ATOM 619 C C . VAL A 1 81 ? -5.816 7.763 8.513 1.00 86.94 81 VAL A C 1
ATOM 621 O O . VAL A 1 81 ? -6.814 7.806 9.226 1.00 86.94 81 VAL A O 1
ATOM 624 N N . GLU A 1 82 ? -4.861 6.854 8.703 1.00 82.75 82 GLU A N 1
ATOM 625 C CA . GLU A 1 82 ? -4.971 5.826 9.746 1.00 82.75 82 GLU A CA 1
ATOM 626 C C . GLU A 1 82 ? -4.935 6.417 11.151 1.00 82.75 82 GLU A C 1
ATOM 628 O O . GLU A 1 82 ? -5.743 6.045 11.997 1.00 82.75 82 GLU A O 1
ATOM 633 N N . GLN A 1 83 ? -4.052 7.387 11.398 1.00 83.75 83 GLN A N 1
ATOM 634 C CA . GLN A 1 83 ? -3.968 8.057 12.698 1.00 83.75 83 GLN A CA 1
ATOM 635 C C . GLN A 1 83 ? -5.254 8.837 12.996 1.00 83.75 83 GLN A C 1
ATOM 637 O O . GLN A 1 83 ? -5.751 8.827 14.124 1.00 83.75 83 GLN A O 1
ATOM 642 N N . ALA A 1 84 ? -5.833 9.470 11.971 1.00 84.50 84 ALA A N 1
ATOM 643 C CA . ALA A 1 84 ? -7.126 10.131 12.074 1.00 84.50 84 ALA A CA 1
ATOM 644 C C . ALA A 1 84 ? -8.255 9.128 12.366 1.00 84.50 84 ALA A C 1
ATOM 646 O O . ALA A 1 84 ? -9.061 9.373 13.265 1.00 84.50 84 ALA A O 1
ATOM 647 N N . LEU A 1 85 ? -8.288 7.983 11.674 1.00 82.38 85 LEU A N 1
ATOM 648 C CA . LEU A 1 85 ? -9.267 6.922 11.918 1.00 82.38 85 LEU A CA 1
ATOM 649 C C . LEU A 1 85 ? -9.183 6.412 13.355 1.00 82.38 85 LEU A C 1
ATOM 651 O O . LEU A 1 85 ? -10.186 6.456 14.060 1.00 82.38 85 LEU A O 1
ATOM 655 N N . PHE A 1 86 ? -8.002 6.014 13.832 1.00 77.31 86 PHE A N 1
ATOM 656 C CA . PHE A 1 86 ? -7.847 5.523 15.204 1.00 77.31 86 PHE A CA 1
ATOM 657 C C . PHE A 1 86 ? -8.252 6.562 16.249 1.00 77.31 86 PHE A C 1
ATOM 659 O O . PHE A 1 86 ? -8.909 6.223 17.231 1.00 77.31 86 PHE A O 1
ATOM 666 N N . ARG A 1 87 ? -7.922 7.840 16.035 1.00 79.69 87 ARG A N 1
ATOM 667 C CA . ARG A 1 87 ? -8.278 8.899 16.981 1.00 79.69 87 ARG A CA 1
ATOM 668 C C . ARG A 1 87 ? -9.779 9.183 17.001 1.00 79.69 87 ARG A C 1
ATOM 670 O O . ARG A 1 87 ? -10.367 9.265 18.075 1.00 79.69 87 ARG A O 1
ATOM 677 N N . PHE A 1 88 ? -10.407 9.370 15.843 1.00 78.38 88 PHE A N 1
ATOM 678 C CA . PHE A 1 88 ? -11.785 9.866 15.777 1.00 78.38 88 PHE A CA 1
ATOM 679 C C . PHE A 1 88 ? -12.840 8.757 15.782 1.00 78.38 88 PHE A C 1
ATOM 681 O O . PHE A 1 88 ? -13.913 8.961 16.352 1.00 78.38 88 PHE A O 1
ATOM 688 N N . ALA A 1 89 ? -12.538 7.582 15.222 1.00 71.25 89 ALA A N 1
ATOM 689 C CA . ALA A 1 89 ? -13.464 6.450 15.202 1.00 71.25 89 ALA A CA 1
ATOM 690 C C . ALA A 1 89 ? -13.631 5.802 16.585 1.00 71.25 89 ALA A C 1
ATOM 692 O O . ALA A 1 89 ? -14.728 5.355 16.911 1.00 71.25 89 ALA A O 1
ATOM 693 N N . VAL A 1 90 ? -12.569 5.770 17.401 1.00 67.19 90 VAL A N 1
ATOM 694 C CA . VAL A 1 90 ? -12.607 5.188 18.755 1.00 67.19 90 VAL A CA 1
ATOM 695 C C . VAL A 1 90 ? -13.300 6.123 19.751 1.00 67.19 90 VAL A C 1
ATOM 697 O O . VAL A 1 90 ? -14.041 5.659 20.612 1.00 67.19 90 VAL A O 1
ATOM 700 N N . LEU A 1 91 ? -13.101 7.441 19.628 1.00 68.56 91 LEU A N 1
ATOM 701 C CA . LEU A 1 91 ? -13.672 8.421 20.562 1.00 68.56 91 LEU A CA 1
ATOM 702 C C . LEU A 1 91 ? -15.168 8.696 20.339 1.00 68.56 91 LEU A C 1
ATOM 704 O O . LEU A 1 91 ? -15.852 9.068 21.286 1.00 68.56 91 LEU A O 1
ATOM 708 N N . ASN A 1 92 ? -15.682 8.535 19.114 1.00 69.56 92 ASN A N 1
ATOM 709 C CA . ASN A 1 92 ? -17.062 8.886 18.757 1.00 69.56 92 ASN A CA 1
ATOM 710 C C . ASN A 1 92 ? -17.753 7.744 17.997 1.00 69.56 92 ASN A C 1
ATOM 712 O O . ASN A 1 92 ? -17.964 7.826 16.783 1.00 69.56 92 ASN A O 1
ATOM 716 N N . SER A 1 93 ? -18.127 6.686 18.720 1.00 66.88 93 SER A N 1
ATOM 717 C CA . SER A 1 93 ? -18.746 5.478 18.150 1.00 66.88 93 SER A CA 1
ATOM 718 C C . SER A 1 93 ? -20.028 5.759 17.352 1.00 66.88 93 SER A C 1
ATOM 720 O O . SER A 1 93 ? -20.247 5.128 16.320 1.00 66.88 93 SER A O 1
ATOM 722 N N . GLU A 1 94 ? -20.828 6.753 17.750 1.00 73.31 94 GLU A N 1
ATOM 723 C CA . GLU A 1 94 ? -22.076 7.132 17.064 1.00 73.31 94 GLU A CA 1
ATOM 724 C C . GLU A 1 94 ? -21.863 7.693 15.649 1.00 73.31 94 GLU A C 1
ATOM 726 O O . GLU A 1 94 ? -22.736 7.568 14.793 1.00 73.31 94 GLU A O 1
ATOM 731 N N . ARG A 1 95 ? -20.701 8.304 15.371 1.00 78.62 95 ARG A N 1
ATOM 732 C CA . ARG A 1 95 ? -20.381 8.916 14.064 1.00 78.62 95 ARG A CA 1
ATOM 733 C C . ARG A 1 95 ? -19.310 8.158 13.289 1.00 78.62 95 ARG A C 1
ATOM 735 O O . ARG A 1 95 ? -18.803 8.662 12.287 1.00 78.62 95 ARG A O 1
ATOM 742 N N . LYS A 1 96 ? -18.978 6.937 13.713 1.00 77.56 96 LYS A N 1
ATOM 743 C CA . LYS A 1 96 ? -17.913 6.122 13.118 1.00 77.56 96 LYS A CA 1
ATOM 744 C C . LYS A 1 96 ? -18.043 5.985 11.597 1.00 77.56 96 LYS A C 1
ATOM 746 O O . LYS A 1 96 ? -17.062 6.185 10.888 1.00 77.56 96 LYS A O 1
ATOM 751 N N . GLY A 1 97 ? -19.252 5.722 11.095 1.00 80.75 97 GLY A N 1
ATOM 752 C CA . GLY A 1 97 ? -19.506 5.572 9.656 1.00 80.75 97 GLY A CA 1
ATOM 753 C C . GLY A 1 97 ? -19.147 6.817 8.836 1.00 80.75 97 GLY A C 1
ATOM 754 O O . GLY A 1 97 ? -18.580 6.695 7.755 1.00 80.75 97 GLY A O 1
ATOM 755 N N . VAL A 1 98 ? -19.385 8.014 9.382 1.00 85.25 98 VAL A N 1
ATOM 756 C CA . VAL A 1 98 ? -19.035 9.285 8.725 1.00 85.25 98 VAL A CA 1
ATOM 757 C C . VAL A 1 98 ? -17.519 9.459 8.652 1.00 85.25 98 VAL A C 1
ATOM 759 O O . VAL A 1 98 ? -17.000 9.883 7.624 1.00 85.25 98 VAL A O 1
ATOM 762 N N . PHE A 1 99 ? -16.789 9.094 9.710 1.00 84.06 99 PHE A N 1
ATOM 763 C CA . PHE A 1 99 ? -15.326 9.166 9.704 1.00 84.06 99 PHE A CA 1
ATOM 764 C C . PHE A 1 99 ? -14.706 8.178 8.717 1.00 84.06 99 PHE A C 1
ATOM 766 O O . PHE A 1 99 ? -13.829 8.569 7.954 1.00 84.06 99 PHE A O 1
ATOM 773 N N . VAL A 1 100 ? -15.204 6.939 8.673 1.00 85.69 100 VAL A N 1
ATOM 774 C CA . VAL A 1 100 ? -14.762 5.939 7.689 1.00 85.69 100 VAL A CA 1
ATOM 775 C C . VAL A 1 100 ? -15.020 6.426 6.265 1.00 85.69 100 VAL A C 1
ATOM 777 O O . VAL A 1 100 ? -14.122 6.377 5.427 1.00 85.69 100 VAL A O 1
ATOM 780 N N . PHE A 1 101 ? -16.215 6.955 5.999 1.00 87.69 101 PHE A N 1
ATOM 781 C CA . PHE A 1 101 ? -16.557 7.500 4.689 1.00 87.69 101 PHE A CA 1
ATOM 782 C C . PHE A 1 101 ? -15.658 8.679 4.298 1.00 87.69 101 PHE A C 1
ATOM 784 O O . PHE A 1 101 ? -15.120 8.697 3.195 1.00 87.69 101 PHE A O 1
ATOM 791 N N . ASN A 1 102 ? -15.417 9.623 5.212 1.00 89.88 102 ASN A N 1
ATOM 792 C CA . ASN A 1 102 ? -14.519 10.752 4.966 1.00 89.88 102 ASN A CA 1
ATOM 793 C C . ASN A 1 102 ? -13.081 10.294 4.689 1.00 89.88 102 ASN A C 1
ATOM 795 O O . ASN A 1 102 ? -12.431 10.826 3.793 1.00 89.88 102 ASN A O 1
ATOM 799 N N . SER A 1 103 ? -12.587 9.291 5.413 1.00 89.44 103 SER A N 1
ATOM 800 C CA . SER A 1 103 ? -11.270 8.702 5.160 1.00 89.44 103 SER A CA 1
ATOM 801 C C . SER A 1 103 ? -11.183 8.063 3.778 1.00 89.44 103 SER A C 1
ATOM 803 O O . SER A 1 103 ? -10.213 8.300 3.061 1.00 89.44 103 SER A O 1
ATOM 805 N N . LEU A 1 104 ? -12.209 7.312 3.369 1.00 91.06 104 LEU A N 1
ATOM 806 C CA . LEU A 1 104 ? -12.283 6.747 2.023 1.00 91.06 104 LEU A CA 1
ATOM 807 C C . LEU A 1 104 ? -12.364 7.838 0.954 1.00 91.06 104 LEU A C 1
ATOM 809 O O . LEU A 1 104 ? -11.692 7.720 -0.066 1.00 91.06 104 LEU A O 1
ATOM 813 N N . LEU A 1 105 ? -13.111 8.920 1.187 1.00 92.62 105 LEU A N 1
ATOM 814 C CA . LEU A 1 105 ? -13.166 10.061 0.271 1.00 92.62 105 LEU A CA 1
ATOM 815 C C . LEU A 1 105 ? -11.801 10.730 0.095 1.00 92.62 105 LEU A C 1
ATOM 817 O O . LEU A 1 105 ? -11.408 11.004 -1.036 1.00 92.62 105 LEU A O 1
ATOM 821 N N . VAL A 1 106 ? -11.062 10.961 1.183 1.00 92.56 106 VAL A N 1
ATOM 822 C CA . VAL A 1 106 ? -9.710 11.541 1.123 1.00 92.56 106 VAL A CA 1
ATOM 823 C C . VAL A 1 106 ? -8.769 10.634 0.331 1.00 92.56 106 VAL A C 1
ATOM 825 O O . VAL A 1 106 ? -8.086 11.104 -0.577 1.00 92.56 106 VAL A O 1
ATOM 828 N N . VAL A 1 107 ? -8.783 9.330 0.617 1.00 94.38 107 VAL A N 1
ATOM 829 C CA . VAL A 1 107 ? -7.966 8.331 -0.090 1.00 94.38 107 VAL A CA 1
ATOM 830 C C . VAL A 1 107 ? -8.344 8.264 -1.567 1.00 94.38 107 VAL A C 1
ATOM 832 O O . VAL A 1 107 ? -7.462 8.222 -2.421 1.00 94.38 107 VAL A O 1
ATOM 835 N N . THR A 1 108 ? -9.639 8.320 -1.884 1.00 95.06 108 THR A N 1
ATOM 836 C CA . THR A 1 108 ? -10.142 8.335 -3.264 1.00 95.06 108 THR A CA 1
ATOM 837 C C . THR A 1 108 ? -9.674 9.584 -3.999 1.00 95.06 108 THR A C 1
ATOM 839 O O . THR A 1 108 ? -9.123 9.477 -5.091 1.00 95.06 108 THR A O 1
ATOM 842 N N . GLY A 1 109 ? -9.832 10.765 -3.396 1.00 95.44 109 GLY A N 1
ATOM 843 C CA . GLY A 1 109 ? -9.395 12.030 -3.982 1.00 95.44 109 GLY A CA 1
ATOM 844 C C . GLY A 1 109 ? -7.889 12.052 -4.240 1.00 95.44 109 GLY A C 1
ATOM 845 O O . GLY A 1 109 ? -7.460 12.363 -5.350 1.00 95.44 109 GLY A O 1
ATOM 846 N N . ALA A 1 110 ? -7.086 11.637 -3.258 1.00 95.19 110 ALA A N 1
ATOM 847 C CA . ALA A 1 110 ? -5.637 11.522 -3.407 1.00 95.19 110 ALA A CA 1
ATOM 848 C C . ALA A 1 110 ? -5.243 10.495 -4.482 1.00 95.19 110 ALA A C 1
ATOM 850 O O . ALA A 1 110 ? -4.357 10.765 -5.288 1.00 95.19 110 ALA A O 1
ATOM 851 N N . SER A 1 111 ? -5.939 9.356 -4.549 1.00 95.56 111 SER A N 1
ATOM 852 C CA . SER A 1 111 ? -5.715 8.325 -5.571 1.00 95.56 111 SER A CA 1
ATOM 853 C C . SER A 1 111 ? -6.001 8.843 -6.980 1.00 95.56 111 SER A C 1
ATOM 855 O O . SER A 1 111 ? -5.195 8.631 -7.882 1.00 95.56 111 SER A O 1
ATOM 857 N N . VAL A 1 112 ? -7.113 9.561 -7.178 1.00 96.25 112 VAL A N 1
ATOM 858 C CA . VAL A 1 112 ? -7.458 10.170 -8.474 1.00 96.25 112 VAL A CA 1
ATOM 859 C C . VAL A 1 112 ? -6.415 11.208 -8.875 1.00 96.25 112 VAL A C 1
ATOM 861 O O . VAL A 1 112 ? -5.949 11.188 -10.015 1.00 96.25 112 VAL A O 1
ATOM 864 N N . LEU A 1 113 ? -6.007 12.084 -7.953 1.00 94.94 113 LEU A N 1
ATOM 865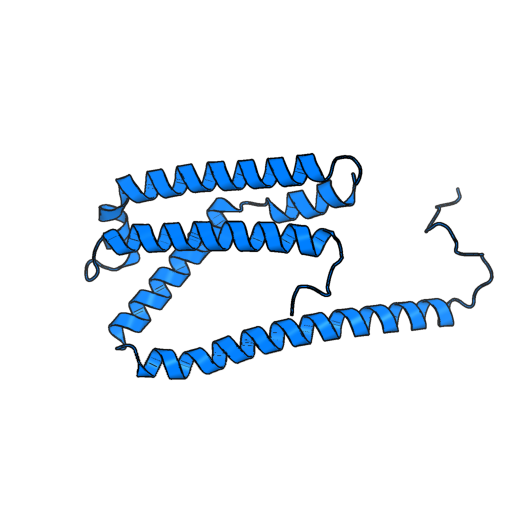 C CA . LEU A 1 113 ? -4.968 13.082 -8.217 1.00 94.94 113 LEU A CA 1
ATOM 866 C C . LEU A 1 113 ? -3.649 12.419 -8.622 1.00 94.94 113 LEU A C 1
ATOM 868 O O . LEU A 1 113 ? -3.051 12.795 -9.628 1.00 94.94 113 LEU A O 1
ATOM 872 N N . LEU A 1 114 ? -3.224 11.403 -7.875 1.00 93.00 114 LEU A N 1
ATOM 873 C CA . LEU A 1 114 ? -1.954 10.725 -8.087 1.00 93.00 114 LEU A CA 1
ATOM 874 C C . LEU A 1 114 ? -1.950 9.888 -9.376 1.00 93.00 114 LEU A C 1
ATOM 876 O O . LEU A 1 114 ? -0.974 9.943 -10.119 1.00 93.00 114 LEU A O 1
ATOM 880 N N . LEU A 1 115 ? -3.053 9.209 -9.715 1.00 94.69 115 LEU A N 1
ATOM 881 C CA . LEU A 1 115 ? -3.212 8.524 -11.005 1.00 94.69 115 LEU A CA 1
ATOM 882 C C . LEU A 1 115 ? -3.236 9.503 -12.181 1.00 94.69 115 LEU A C 1
ATOM 884 O O . LEU A 1 115 ? -2.620 9.237 -13.211 1.00 94.69 115 LEU A O 1
ATOM 888 N N . THR A 1 116 ? -3.912 10.643 -12.027 1.00 94.62 116 THR A N 1
ATOM 889 C CA . THR A 1 116 ? -3.963 11.678 -13.066 1.00 94.62 116 THR A CA 1
ATOM 890 C C . THR A 1 116 ? -2.564 12.235 -13.320 1.00 94.62 116 THR A C 1
ATOM 892 O O . THR A 1 116 ? -2.095 12.228 -14.456 1.00 94.62 116 THR A O 1
ATOM 895 N N . LEU A 1 117 ? -1.853 12.638 -12.262 1.00 92.25 117 LEU A N 1
ATOM 896 C CA . LEU A 1 117 ? -0.465 13.094 -12.356 1.00 92.25 117 LEU A CA 1
ATOM 897 C C . LEU A 1 117 ? 0.441 12.015 -12.955 1.00 92.25 117 LEU A C 1
ATOM 899 O O . LEU A 1 117 ? 1.227 12.306 -13.854 1.00 92.25 117 LEU A O 1
ATOM 903 N N . GLY A 1 118 ? 0.290 10.768 -12.510 1.00 90.69 118 GLY A N 1
ATOM 904 C CA . GLY A 1 118 ? 1.040 9.629 -13.018 1.00 90.69 118 GLY A CA 1
ATOM 905 C C . GLY A 1 118 ? 0.830 9.384 -14.509 1.00 90.69 118 GLY A C 1
ATOM 906 O O . GLY A 1 118 ? 1.792 9.103 -15.216 1.00 90.69 118 GLY A O 1
ATOM 907 N N . PHE A 1 119 ? -0.394 9.555 -15.011 1.00 92.19 119 PHE A N 1
ATOM 908 C CA . PHE A 1 119 ? -0.711 9.409 -16.430 1.00 92.19 119 PHE A CA 1
ATOM 909 C C . PHE A 1 119 ? -0.036 10.485 -17.293 1.00 92.19 119 PHE A C 1
ATOM 911 O O . PHE A 1 119 ? 0.556 10.157 -18.322 1.00 92.19 119 PHE A O 1
ATOM 918 N N . PHE A 1 120 ? -0.068 11.751 -16.863 1.00 93.31 120 PHE A N 1
ATOM 919 C CA . PHE A 1 120 ? 0.560 12.856 -17.600 1.00 93.31 120 PHE A CA 1
ATOM 920 C C . PHE A 1 120 ? 2.091 12.848 -17.507 1.00 93.31 120 PHE A C 1
ATOM 922 O O . PHE A 1 120 ? 2.769 13.212 -18.465 1.00 93.31 120 PHE A O 1
ATOM 929 N N . LEU A 1 121 ? 2.649 12.418 -16.373 1.00 91.38 121 LEU A N 1
ATOM 930 C CA . LEU A 1 121 ? 4.091 12.430 -16.112 1.00 91.38 121 LEU A CA 1
ATOM 931 C C . LEU A 1 121 ? 4.770 11.081 -16.390 1.00 91.38 121 LEU A C 1
ATOM 933 O O . LEU A 1 121 ? 5.971 10.956 -16.153 1.00 91.38 121 LEU A O 1
ATOM 937 N N . LYS A 1 122 ? 4.048 10.076 -16.908 1.00 88.88 122 LYS A N 1
ATOM 938 C CA . LYS A 1 122 ? 4.545 8.695 -17.060 1.00 88.88 122 LYS A CA 1
ATOM 939 C C . LYS A 1 122 ? 5.894 8.595 -17.773 1.00 88.88 122 LYS A C 1
ATOM 941 O O . LYS A 1 122 ? 6.748 7.829 -17.349 1.00 88.88 122 LYS A O 1
ATOM 946 N N . ASP A 1 123 ? 6.113 9.391 -18.818 1.00 87.12 123 ASP A N 1
ATOM 947 C CA . ASP A 1 123 ? 7.328 9.312 -19.639 1.00 87.12 123 ASP A CA 1
ATOM 948 C C . ASP A 1 123 ? 8.536 9.975 -18.957 1.00 87.12 123 ASP A C 1
ATOM 950 O O . ASP A 1 123 ? 9.679 9.572 -19.171 1.00 87.12 123 ASP A O 1
ATOM 954 N N . PHE A 1 124 ? 8.291 10.968 -18.099 1.00 87.88 124 PHE A N 1
ATOM 955 C CA . PHE A 1 124 ? 9.319 11.569 -17.251 1.00 87.88 124 PHE A CA 1
ATOM 956 C C . PHE A 1 124 ? 9.663 10.646 -16.078 1.00 87.88 124 PHE A C 1
ATOM 958 O O . PHE A 1 124 ? 10.832 10.358 -15.824 1.00 87.88 124 PHE A O 1
ATOM 965 N N . LEU A 1 125 ? 8.635 10.125 -15.409 1.00 86.44 125 LEU A N 1
ATOM 966 C CA . LEU A 1 125 ? 8.784 9.234 -14.264 1.00 86.44 125 LEU A CA 1
ATOM 967 C C . LEU A 1 125 ? 9.428 7.902 -14.651 1.00 86.44 125 LEU A C 1
ATOM 969 O O . LEU A 1 125 ? 10.239 7.397 -13.887 1.00 86.44 125 LEU A O 1
ATOM 973 N N . ALA A 1 126 ? 9.170 7.370 -15.849 1.00 88.12 126 ALA A N 1
ATOM 974 C CA . ALA A 1 126 ? 9.812 6.144 -16.327 1.00 88.12 126 ALA A CA 1
ATOM 975 C C . ALA A 1 126 ? 11.342 6.274 -16.402 1.00 88.12 126 ALA A C 1
ATOM 977 O O . ALA A 1 126 ? 12.061 5.338 -16.059 1.00 88.12 126 ALA A O 1
ATOM 978 N N . LYS A 1 127 ? 11.853 7.452 -16.784 1.00 86.31 127 LYS A N 1
ATOM 979 C CA . LYS A 1 127 ? 13.300 7.716 -16.840 1.00 86.31 127 LYS A CA 1
ATOM 980 C C . LYS A 1 127 ? 13.929 7.787 -15.451 1.00 86.31 127 LYS A C 1
ATOM 982 O O . LYS A 1 127 ? 15.056 7.340 -15.279 1.00 86.31 127 LYS A O 1
ATOM 987 N N . ILE A 1 128 ? 13.205 8.336 -14.475 1.00 84.69 128 ILE A N 1
ATOM 988 C CA . ILE A 1 128 ? 13.676 8.439 -13.087 1.00 84.69 128 ILE A CA 1
ATOM 989 C C . ILE A 1 128 ? 13.592 7.082 -12.390 1.00 84.69 128 ILE A C 1
ATOM 991 O O . ILE A 1 128 ? 14.539 6.668 -11.731 1.00 84.69 128 ILE A O 1
ATOM 995 N N . PHE A 1 129 ? 12.454 6.401 -12.517 1.00 82.44 129 PHE A N 1
ATOM 996 C CA . PHE A 1 129 ? 12.151 5.197 -11.751 1.00 82.44 129 PHE A CA 1
ATOM 997 C C . PHE A 1 129 ? 12.817 3.960 -12.339 1.00 82.44 129 PHE A C 1
ATOM 999 O O . PHE A 1 129 ? 13.291 3.124 -11.588 1.00 82.44 129 PHE A O 1
ATOM 1006 N N . LEU A 1 130 ? 12.844 3.824 -13.666 1.00 79.62 130 LEU A N 1
ATOM 1007 C CA . LEU A 1 130 ? 13.216 2.578 -14.345 1.00 79.62 130 LEU A CA 1
ATOM 1008 C C . LEU A 1 130 ? 14.438 2.740 -15.260 1.00 79.62 130 LEU A C 1
ATOM 1010 O O . LEU A 1 130 ? 14.689 1.882 -16.102 1.00 79.62 130 LEU A O 1
ATOM 1014 N N . SER A 1 131 ? 15.166 3.858 -15.140 1.00 73.88 131 SER A N 1
ATOM 1015 C CA . SER A 1 131 ? 16.392 4.174 -15.895 1.00 73.88 131 SER A CA 1
ATOM 1016 C C . SER A 1 131 ? 16.267 4.149 -17.431 1.00 73.88 131 SER A C 1
ATOM 1018 O O . SER A 1 131 ? 17.260 4.347 -18.122 1.00 73.88 131 SER A O 1
ATOM 1020 N N . GLY A 1 132 ? 15.053 3.993 -17.976 1.00 68.38 132 GLY A N 1
ATOM 1021 C CA . GLY A 1 132 ? 14.760 4.003 -19.413 1.00 68.38 132 GLY A CA 1
ATOM 1022 C C . GLY A 1 132 ? 14.683 2.632 -20.097 1.00 68.38 132 GLY A C 1
ATOM 1023 O O . GLY A 1 132 ? 14.244 2.581 -21.242 1.00 68.38 132 GLY A O 1
ATOM 1024 N N . ASP A 1 133 ? 15.026 1.536 -19.414 1.00 73.00 133 ASP A N 1
ATOM 1025 C CA . ASP A 1 133 ? 15.046 0.188 -20.018 1.00 73.00 133 ASP A CA 1
ATOM 1026 C C . ASP A 1 133 ? 13.658 -0.475 -20.095 1.00 73.00 133 ASP A C 1
ATOM 1028 O O . ASP A 1 133 ? 13.462 -1.469 -20.795 1.00 73.00 133 ASP A O 1
ATOM 1032 N N . PHE A 1 134 ? 12.671 0.079 -19.388 1.00 77.06 134 PHE A N 1
ATOM 1033 C CA . PHE A 1 134 ? 11.333 -0.494 -19.253 1.00 77.06 134 PHE A CA 1
ATOM 1034 C C . PHE A 1 134 ? 10.241 0.423 -19.819 1.00 77.06 134 PHE A C 1
ATOM 1036 O O . PHE A 1 134 ? 10.389 1.649 -19.812 1.00 77.06 134 PHE A O 1
ATOM 1043 N N . PRO A 1 135 ? 9.110 -0.141 -20.286 1.00 84.19 135 PRO A N 1
ATOM 1044 C CA . PRO A 1 135 ? 8.071 0.650 -20.930 1.00 84.19 135 PRO A CA 1
ATOM 1045 C C . PRO A 1 135 ? 7.400 1.617 -19.948 1.00 84.19 135 PRO A C 1
ATOM 1047 O O . PRO A 1 135 ? 7.071 1.248 -18.819 1.00 84.19 135 PRO A O 1
ATOM 1050 N N . SER A 1 136 ? 7.101 2.839 -20.408 1.00 83.88 136 SER A N 1
ATOM 1051 C CA . SER A 1 136 ? 6.446 3.878 -19.594 1.00 83.88 136 SER A CA 1
ATOM 1052 C C . SER A 1 136 ? 5.084 3.459 -19.033 1.00 83.88 136 SER A C 1
ATOM 1054 O O . SER A 1 136 ? 4.596 4.058 -18.078 1.00 83.88 136 SER A O 1
ATOM 1056 N N . SER A 1 137 ? 4.448 2.433 -19.607 1.00 85.81 137 SER A N 1
ATOM 1057 C CA . SER A 1 137 ? 3.206 1.860 -19.084 1.00 85.81 137 SER A CA 1
ATOM 1058 C C . SER A 1 137 ? 3.378 1.222 -17.701 1.00 85.81 137 SER A C 1
ATOM 1060 O O . SER A 1 137 ? 2.416 1.208 -16.935 1.00 85.81 137 SER A O 1
ATOM 1062 N N . LEU A 1 138 ? 4.582 0.760 -17.335 1.00 88.75 138 LEU A N 1
ATOM 1063 C CA . LEU A 1 138 ? 4.839 0.207 -15.999 1.00 88.75 138 LEU A CA 1
ATOM 1064 C C . LEU A 1 138 ? 4.659 1.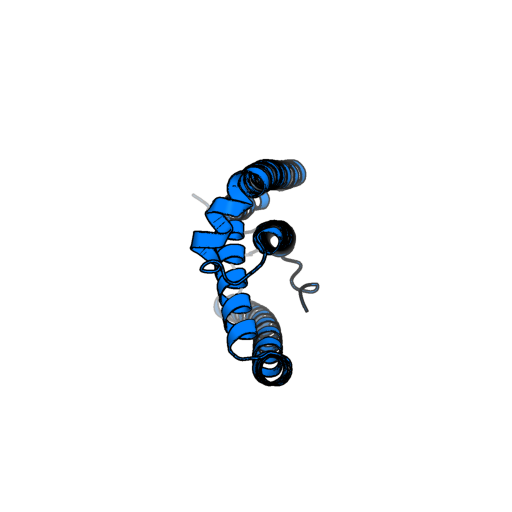248 -14.897 1.00 88.75 138 LEU A C 1
ATOM 1066 O O . LEU A 1 138 ? 4.239 0.899 -13.801 1.00 88.75 138 LEU A O 1
ATOM 1070 N N . VAL A 1 139 ? 4.900 2.528 -15.188 1.00 90.31 139 VAL A N 1
ATOM 1071 C CA . VAL A 1 139 ? 4.665 3.612 -14.224 1.00 90.31 139 VAL A CA 1
ATOM 1072 C C . VAL A 1 139 ? 3.193 3.670 -13.814 1.00 90.31 139 VAL A C 1
ATOM 1074 O O . VAL A 1 139 ? 2.884 3.849 -12.640 1.00 90.31 139 VAL A O 1
ATOM 1077 N N . ILE A 1 140 ? 2.273 3.450 -14.757 1.00 91.44 140 ILE A N 1
ATOM 1078 C CA . ILE A 1 140 ? 0.837 3.407 -14.454 1.00 91.44 140 ILE A CA 1
ATOM 1079 C C . ILE A 1 140 ? 0.524 2.199 -13.564 1.00 91.44 140 ILE A C 1
ATOM 1081 O O . ILE A 1 140 ? -0.258 2.329 -12.626 1.00 91.44 140 ILE A O 1
ATOM 1085 N N . LEU A 1 141 ? 1.160 1.048 -13.805 1.00 93.00 141 LEU A N 1
ATOM 1086 C CA . LEU A 1 141 ? 0.994 -0.135 -12.954 1.00 93.00 141 LEU A CA 1
ATOM 1087 C C . LEU A 1 141 ? 1.515 0.096 -11.531 1.00 93.00 141 LEU A C 1
ATOM 1089 O O . LEU A 1 141 ? 0.852 -0.313 -10.585 1.00 93.00 141 LEU A O 1
ATOM 1093 N N . ILE A 1 142 ? 2.643 0.797 -11.371 1.00 93.75 142 ILE A N 1
ATOM 1094 C CA . ILE A 1 142 ? 3.172 1.197 -10.057 1.00 93.75 142 ILE A CA 1
ATOM 1095 C C . ILE A 1 142 ? 2.141 2.047 -9.312 1.00 93.75 142 ILE A C 1
ATOM 1097 O O . ILE A 1 142 ? 1.836 1.777 -8.154 1.00 93.75 142 ILE A O 1
ATOM 1101 N N . PHE A 1 143 ? 1.550 3.038 -9.981 1.00 94.19 143 PHE A N 1
ATOM 1102 C CA . PHE A 1 143 ? 0.530 3.879 -9.361 1.00 94.19 143 PHE A CA 1
ATOM 1103 C C . PHE A 1 143 ? -0.761 3.125 -9.042 1.00 94.19 143 PHE A C 1
ATOM 1105 O O . PHE A 1 143 ? -1.352 3.345 -7.987 1.00 94.19 143 PHE A O 1
ATOM 1112 N N . LEU A 1 144 ? -1.190 2.208 -9.909 1.00 95.50 144 LEU A N 1
ATOM 1113 C CA . LEU A 1 144 ? -2.329 1.334 -9.626 1.00 95.50 144 LEU A CA 1
ATOM 1114 C C . LEU A 1 144 ? -2.061 0.437 -8.414 1.00 95.50 144 LEU A C 1
ATOM 1116 O O . LEU A 1 144 ? -2.950 0.275 -7.578 1.00 95.50 144 LEU A O 1
ATOM 1120 N N . TRP A 1 145 ? -0.841 -0.084 -8.281 1.00 95.38 145 TRP A N 1
ATOM 1121 C CA . TRP A 1 145 ? -0.422 -0.835 -7.103 1.00 95.38 145 TRP A CA 1
ATOM 1122 C C . TRP A 1 145 ? -0.466 0.040 -5.841 1.00 95.38 145 TRP A C 1
ATOM 1124 O O . TRP A 1 145 ? -1.129 -0.337 -4.876 1.00 95.38 145 TRP A O 1
ATOM 1134 N N . SER A 1 146 ? 0.100 1.254 -5.864 1.00 95.75 146 SER A N 1
ATOM 1135 C CA . SER A 1 146 ? 0.002 2.203 -4.740 1.00 95.75 146 SER A CA 1
ATOM 1136 C C . SER A 1 146 ? -1.435 2.441 -4.280 1.00 95.75 146 SER A C 1
ATOM 1138 O O . SER A 1 146 ? -1.714 2.514 -3.080 1.00 95.75 146 SER A O 1
ATOM 1140 N N . VAL A 1 147 ? -2.353 2.598 -5.237 1.00 96.25 147 VAL A N 1
ATOM 1141 C CA . VAL A 1 147 ? -3.772 2.820 -4.961 1.00 96.25 147 VAL A CA 1
ATOM 1142 C C . VAL A 1 147 ? -4.385 1.578 -4.321 1.00 96.25 147 VAL A C 1
ATOM 1144 O O . VAL A 1 147 ? -5.019 1.697 -3.272 1.00 96.25 147 VAL A O 1
ATOM 1147 N N . ALA A 1 148 ? -4.156 0.394 -4.892 1.00 95.81 148 ALA A N 1
ATOM 1148 C CA . ALA A 1 148 ? -4.657 -0.865 -4.346 1.00 95.81 148 ALA A CA 1
ATOM 1149 C C . ALA A 1 148 ? -4.201 -1.084 -2.891 1.00 95.81 148 ALA A C 1
ATOM 1151 O O . ALA A 1 148 ? -5.038 -1.311 -2.013 1.00 95.81 148 ALA A O 1
ATOM 1152 N N . ASP A 1 149 ? -2.907 -0.906 -2.614 1.00 93.62 149 ASP A N 1
ATOM 1153 C CA . ASP A 1 149 ? -2.344 -1.032 -1.265 1.00 93.62 149 ASP A CA 1
ATOM 1154 C C . ASP A 1 149 ? -2.916 0.015 -0.298 1.00 93.62 149 ASP A C 1
ATOM 1156 O O . ASP A 1 149 ? -3.169 -0.272 0.877 1.00 93.62 149 ASP A O 1
ATOM 1160 N N . SER A 1 150 ? -3.187 1.229 -0.786 1.00 93.12 150 SER A N 1
ATOM 1161 C CA . SER A 1 150 ? -3.791 2.290 0.027 1.00 93.12 150 SER A CA 1
ATOM 1162 C C . SER A 1 150 ? -5.195 1.925 0.496 1.00 93.12 150 SER A C 1
ATOM 1164 O O . SER A 1 150 ? -5.504 2.084 1.680 1.00 93.12 150 SER A O 1
ATOM 1166 N N . TYR A 1 151 ? -6.034 1.398 -0.399 1.00 92.38 151 TYR A N 1
ATOM 1167 C CA . TYR A 1 151 ? -7.371 0.925 -0.036 1.00 92.38 151 TYR A CA 1
ATOM 1168 C C . TYR A 1 151 ? -7.313 -0.277 0.901 1.00 92.38 151 TYR A C 1
ATOM 1170 O O . TYR A 1 151 ? -8.022 -0.288 1.909 1.00 92.38 151 TYR A O 1
ATOM 1178 N N . PHE A 1 152 ? -6.450 -1.254 0.606 1.00 90.88 152 PHE A N 1
ATOM 1179 C CA . PHE A 1 152 ? -6.275 -2.427 1.457 1.00 90.88 152 PHE A CA 1
ATOM 1180 C C . PHE A 1 152 ? -5.905 -2.021 2.887 1.00 90.88 152 PHE A C 1
ATOM 1182 O O . PHE A 1 152 ? -6.550 -2.458 3.841 1.00 90.88 152 PHE A O 1
ATOM 1189 N N . SER A 1 153 ? -4.935 -1.117 3.046 1.00 87.38 153 SER A N 1
ATOM 1190 C CA . SER A 1 153 ? -4.501 -0.661 4.368 1.00 87.38 153 SER A CA 1
ATOM 1191 C C . SER A 1 153 ? -5.581 0.118 5.112 1.00 87.38 153 SER A C 1
ATOM 1193 O O . SER A 1 153 ? -5.775 -0.087 6.308 1.00 87.38 153 SER A O 1
ATOM 1195 N N . VAL A 1 154 ? -6.332 0.984 4.426 1.00 88.31 154 VAL A N 1
ATOM 1196 C CA . VAL A 1 154 ? -7.413 1.756 5.059 1.00 88.31 154 VAL A CA 1
ATOM 1197 C C . VAL A 1 154 ? -8.519 0.821 5.541 1.00 88.31 154 VAL A C 1
ATOM 1199 O O . VAL A 1 154 ? -8.943 0.930 6.690 1.00 88.31 154 VAL A O 1
ATOM 1202 N N . ILE A 1 155 ? -8.927 -0.153 4.727 1.00 86.62 155 ILE A N 1
ATOM 1203 C CA . ILE A 1 155 ? -9.907 -1.174 5.121 1.00 86.62 155 ILE A CA 1
ATOM 1204 C C . ILE A 1 155 ? -9.382 -1.993 6.309 1.00 86.62 155 ILE A C 1
ATOM 1206 O O . ILE A 1 155 ? -10.089 -2.160 7.306 1.00 86.62 155 ILE A O 1
ATOM 1210 N N . ALA A 1 156 ? -8.123 -2.435 6.254 1.00 84.00 156 ALA A N 1
ATOM 1211 C CA . ALA A 1 156 ? -7.480 -3.142 7.356 1.00 84.00 156 ALA A CA 1
ATOM 1212 C C . ALA A 1 156 ? -7.461 -2.301 8.644 1.00 84.00 156 ALA A C 1
ATOM 1214 O O . ALA A 1 156 ? -7.742 -2.825 9.721 1.00 84.00 156 ALA A O 1
ATOM 1215 N N . SER A 1 157 ? -7.201 -0.994 8.551 1.00 82.25 157 SER A N 1
ATOM 1216 C CA . SER A 1 157 ? -7.204 -0.085 9.704 1.00 82.25 157 SER A CA 1
ATOM 1217 C C . SER A 1 157 ? -8.598 0.081 10.319 1.00 82.25 157 SER A C 1
ATOM 1219 O O . SER A 1 157 ? -8.735 0.116 11.543 1.00 82.25 157 SER A O 1
ATOM 1221 N N . VAL A 1 158 ? -9.656 0.092 9.496 1.00 81.56 158 VAL A N 1
ATOM 1222 C CA . VAL A 1 158 ? -11.040 0.093 9.985 1.00 81.56 158 VAL A CA 1
ATOM 1223 C C . VAL A 1 158 ? -11.320 -1.193 10.752 1.00 81.56 158 VAL A C 1
ATOM 1225 O O . VAL A 1 158 ? -11.797 -1.111 11.882 1.00 81.56 158 VAL A O 1
ATOM 1228 N N . PHE A 1 159 ? -10.956 -2.358 10.211 1.00 76.19 159 PHE A N 1
ATOM 1229 C CA . PHE A 1 159 ? -11.120 -3.635 10.913 1.00 76.19 159 PHE A CA 1
ATOM 1230 C C . PHE A 1 159 ? -10.331 -3.700 12.226 1.00 76.19 159 PHE A C 1
ATOM 1232 O O . PHE A 1 159 ? -10.862 -4.158 13.240 1.00 76.19 159 PHE A O 1
ATOM 1239 N N . GLN A 1 160 ? -9.099 -3.180 12.244 1.00 72.88 160 GLN A N 1
ATOM 1240 C CA . GLN A 1 160 ? -8.294 -3.068 13.464 1.00 72.88 160 GLN A CA 1
ATOM 1241 C C . GLN A 1 160 ? -8.971 -2.181 14.515 1.00 72.88 160 GLN A C 1
ATOM 1243 O O . GLN A 1 160 ? -8.992 -2.540 15.691 1.00 72.88 160 GLN A O 1
ATOM 1248 N N . SER A 1 161 ? -9.587 -1.068 14.101 1.00 69.00 161 SER A N 1
ATOM 1249 C CA . SER A 1 161 ? -10.336 -0.188 15.009 1.00 69.00 161 SER A CA 1
ATOM 1250 C C . SER A 1 161 ? -11.564 -0.856 15.642 1.00 69.00 161 SER A C 1
ATOM 1252 O O . SER A 1 161 ? -12.079 -0.365 16.642 1.00 69.00 161 SER A O 1
ATOM 1254 N N . GLU A 1 162 ? -12.069 -1.952 15.066 1.00 69.56 162 GLU A N 1
ATOM 1255 C CA . GLU A 1 162 ? -13.238 -2.673 15.587 1.00 69.56 162 GLU A CA 1
ATOM 1256 C C . GLU A 1 162 ? -12.877 -3.758 16.613 1.00 69.56 162 GLU A C 1
ATOM 1258 O O . GLU A 1 162 ? -13.768 -4.476 17.060 1.00 69.56 162 GLU A O 1
ATOM 1263 N N . GLU A 1 163 ? -11.590 -3.938 16.945 1.00 63.53 163 GLU A N 1
ATOM 1264 C CA . GLU A 1 163 ? -11.071 -5.070 17.737 1.00 63.53 163 GLU A CA 1
ATOM 1265 C C . GLU A 1 163 ? -11.494 -6.463 17.215 1.00 63.53 163 GLU A C 1
ATOM 1267 O O . GLU A 1 163 ? -11.361 -7.475 17.909 1.00 63.53 163 GLU A O 1
ATOM 1272 N N . ARG A 1 164 ? -11.955 -6.564 15.959 1.00 56.03 164 ARG A N 1
ATOM 1273 C CA . ARG A 1 164 ? -12.324 -7.829 15.304 1.00 56.03 164 ARG A CA 1
ATOM 1274 C C . ARG A 1 164 ? -11.076 -8.548 14.790 1.00 56.03 164 ARG A C 1
ATOM 1276 O O . ARG A 1 164 ? -10.911 -8.792 13.602 1.00 56.03 164 ARG A O 1
ATOM 1283 N N . ALA A 1 165 ? -10.200 -8.908 15.724 1.00 46.66 165 ALA A N 1
ATOM 1284 C CA . ALA A 1 165 ? -8.914 -9.564 15.486 1.00 46.66 165 ALA A CA 1
ATOM 1285 C C . ALA A 1 165 ? -9.017 -10.964 14.842 1.00 46.66 165 ALA A C 1
ATOM 1287 O O . ALA A 1 165 ? -8.004 -11.517 14.430 1.00 46.66 165 ALA A O 1
ATOM 1288 N N . GLY A 1 166 ? -10.218 -11.549 14.769 1.00 45.62 166 GLY A N 1
ATOM 1289 C CA . GLY A 1 166 ? -10.442 -12.902 14.250 1.00 45.62 166 GLY A CA 1
ATOM 1290 C C . GLY A 1 166 ? -10.501 -13.031 12.724 1.00 45.62 166 GLY A C 1
ATOM 1291 O O . GLY A 1 166 ? -10.430 -14.148 12.237 1.00 45.62 166 GLY A O 1
ATOM 1292 N N . TYR A 1 167 ? -10.618 -11.930 11.972 1.00 47.22 167 TYR A N 1
ATOM 1293 C CA . TYR A 1 167 ? -10.715 -11.958 10.499 1.00 47.22 167 TYR A CA 1
ATOM 1294 C C . TYR A 1 167 ? -9.386 -11.658 9.784 1.00 47.22 167 TYR A C 1
ATOM 1296 O O . TYR A 1 167 ? -9.373 -11.470 8.572 1.00 47.22 167 TYR A O 1
ATOM 1304 N N . PHE A 1 168 ? -8.279 -11.558 10.530 1.00 44.47 168 PHE A N 1
ATOM 1305 C CA . PHE A 1 168 ? -6.960 -11.195 9.994 1.00 44.47 168 PHE A CA 1
ATOM 1306 C C . PHE A 1 168 ? -6.005 -12.393 9.846 1.00 44.47 168 PHE A C 1
ATOM 1308 O O . PHE A 1 168 ? -4.795 -12.204 9.743 1.00 44.47 168 PHE A O 1
ATOM 1315 N N . VAL A 1 169 ? -6.528 -13.620 9.859 1.00 43.06 169 VAL A N 1
ATOM 1316 C CA . VAL A 1 169 ? -5.764 -14.828 9.514 1.00 43.06 169 VAL A CA 1
ATOM 1317 C C . VAL A 1 169 ? -6.476 -15.550 8.387 1.00 43.06 169 VAL A C 1
ATOM 1319 O O . VAL A 1 169 ? -7.711 -15.711 8.508 1.00 43.06 169 VAL A O 1
#